Protein AF-A0A8H9F9U8-F1 (afdb_monomer_lite)

Organism: Lactobacillus helveticus (NCBI:txid1587)

Radius of gyration: 14.5 Å; chains: 1; bounding box: 37×31×35 Å

Foldseek 3Di:
DKDWDAKKKFKFDKDWQVCQDPQQANQVVQVVRVPDPLQVVLCVVPVCPFFKDWDWADDPPTIIITTHGIGPDDPVSHDPPMDMDMDHGDIDDDDDDPPDDPVNRGHRCVVVVCVPVVVD

Structure (mmCIF, N/CA/C/O backbone):
data_AF-A0A8H9F9U8-F1
#
_entry.id   AF-A0A8H9F9U8-F1
#
loop_
_atom_site.group_PDB
_atom_site.id
_atom_site.type_symbol
_atom_site.label_atom_id
_atom_site.label_alt_id
_atom_site.label_comp_id
_atom_site.label_asym_id
_atom_site.label_entity_id
_atom_site.label_seq_id
_atom_site.pdbx_PDB_ins_code
_atom_site.Cartn_x
_atom_site.Cartn_y
_atom_site.Cartn_z
_atom_site.occupancy
_atom_site.B_iso_or_equiv
_atom_site.auth_seq_id
_atom_site.auth_comp_id
_atom_site.auth_asym_id
_atom_site.auth_atom_id
_atom_site.pdbx_PDB_model_num
ATOM 1 N N . MET A 1 1 ? 13.067 2.423 14.904 1.00 80.25 1 MET A N 1
ATOM 2 C CA . MET A 1 1 ? 12.739 2.174 16.331 1.00 80.25 1 MET A CA 1
ATOM 3 C C . MET A 1 1 ? 11.793 0.990 16.397 1.00 80.25 1 MET A C 1
ATOM 5 O O . MET A 1 1 ? 10.868 0.959 15.598 1.00 80.25 1 MET A O 1
ATOM 9 N N . LYS A 1 2 ? 11.990 0.052 17.331 1.00 85.56 2 LYS A N 1
ATOM 10 C CA . LYS A 1 2 ? 11.057 -1.068 17.517 1.00 85.56 2 LYS A CA 1
ATOM 11 C C . LYS A 1 2 ? 9.735 -0.597 18.118 1.00 85.56 2 LYS A C 1
ATOM 13 O O . LYS A 1 2 ? 9.733 0.174 19.078 1.00 85.56 2 LYS A O 1
ATOM 18 N N . LYS A 1 3 ? 8.622 -1.077 17.575 1.00 90.62 3 LYS A N 1
ATOM 19 C CA . LYS A 1 3 ? 7.266 -0.734 18.003 1.00 90.62 3 LYS A CA 1
ATOM 20 C C . LYS A 1 3 ? 6.349 -1.934 17.854 1.00 90.62 3 LYS A C 1
ATOM 22 O O . LYS A 1 3 ? 6.349 -2.593 16.825 1.00 90.62 3 LYS A O 1
ATOM 27 N N . ASN A 1 4 ? 5.518 -2.180 18.858 1.00 94.19 4 ASN A N 1
ATOM 28 C CA . ASN A 1 4 ? 4.435 -3.145 18.727 1.00 94.19 4 ASN A CA 1
ATOM 29 C C . ASN A 1 4 ? 3.228 -2.470 18.078 1.00 94.19 4 ASN A C 1
ATOM 31 O O . ASN A 1 4 ? 2.777 -1.423 18.548 1.00 94.19 4 ASN A O 1
ATOM 35 N N . ILE A 1 5 ? 2.705 -3.080 17.021 1.00 93.12 5 ILE A N 1
ATOM 36 C CA . ILE A 1 5 ? 1.434 -2.697 16.409 1.00 93.12 5 ILE A CA 1
ATOM 37 C C . ILE A 1 5 ? 0.391 -3.771 16.701 1.00 93.12 5 ILE A C 1
ATOM 39 O O . ILE A 1 5 ? 0.700 -4.961 16.681 1.00 93.12 5 ILE A O 1
ATOM 43 N N . ASP A 1 6 ? -0.846 -3.360 16.974 1.00 94.38 6 ASP A N 1
ATOM 44 C CA . ASP A 1 6 ? -1.990 -4.271 16.924 1.00 94.38 6 ASP A CA 1
ATOM 45 C C . ASP A 1 6 ? -2.385 -4.564 15.469 1.00 94.38 6 ASP A C 1
ATOM 47 O O . ASP A 1 6 ? -1.830 -3.983 14.534 1.00 94.38 6 ASP A O 1
ATOM 51 N N . LYS A 1 7 ? -3.339 -5.485 15.279 1.00 94.69 7 LYS A N 1
ATOM 52 C CA . LYS A 1 7 ? -3.861 -5.826 13.952 1.00 94.69 7 LYS A CA 1
ATOM 53 C C . LYS A 1 7 ? -4.350 -4.558 13.240 1.00 94.69 7 LYS A C 1
ATOM 55 O O . LYS A 1 7 ? -5.117 -3.791 13.815 1.00 94.69 7 LYS A O 1
ATOM 60 N N . LYS A 1 8 ? -3.941 -4.376 11.985 1.00 95.56 8 LYS A N 1
ATOM 61 C CA . LYS A 1 8 ? -4.418 -3.310 11.090 1.00 95.56 8 LYS A CA 1
ATOM 62 C C . LYS A 1 8 ? -4.939 -3.913 9.789 1.00 95.56 8 LYS A C 1
ATOM 64 O O . LYS A 1 8 ? -4.619 -5.052 9.444 1.00 95.56 8 LYS A O 1
ATOM 69 N N . LEU A 1 9 ? -5.697 -3.129 9.034 1.00 96.50 9 LEU A N 1
ATOM 70 C CA . LEU A 1 9 ? -6.134 -3.482 7.692 1.00 96.50 9 LEU A CA 1
ATOM 71 C C . LEU A 1 9 ? -5.532 -2.507 6.682 1.00 96.50 9 LEU A C 1
ATOM 73 O O . LEU A 1 9 ? -5.720 -1.297 6.793 1.00 96.50 9 LEU A O 1
ATOM 77 N N . PHE A 1 10 ? -4.825 -3.031 5.687 1.00 97.38 10 PHE A N 1
ATOM 78 C CA . PHE A 1 10 ? -4.475 -2.264 4.500 1.00 97.38 10 PHE A CA 1
ATOM 79 C C . PHE A 1 10 ? -5.604 -2.412 3.480 1.00 97.38 10 PHE A C 1
ATOM 81 O O . PHE A 1 10 ? -5.986 -3.533 3.141 1.00 97.38 10 PHE A O 1
ATOM 88 N N . VAL A 1 11 ? -6.125 -1.296 2.979 1.00 97.56 11 VAL A N 1
ATOM 89 C CA . VAL A 1 11 ? -7.181 -1.257 1.962 1.00 97.56 11 VAL A CA 1
ATOM 90 C C . VAL A 1 11 ? -6.659 -0.509 0.747 1.00 97.56 11 VAL A C 1
ATOM 92 O O . VAL A 1 11 ? -6.224 0.636 0.862 1.00 97.56 11 VAL A O 1
ATOM 95 N N . GLY A 1 12 ? -6.691 -1.149 -0.419 1.00 96.25 12 GLY A N 1
ATOM 96 C CA . GLY A 1 12 ? -6.098 -0.585 -1.625 1.00 96.25 12 GLY A CA 1
ATOM 97 C C . GLY A 1 12 ? -6.133 -1.527 -2.821 1.00 96.25 12 GLY A C 1
ATOM 98 O O . GLY A 1 12 ? -7.006 -2.395 -2.920 1.00 96.25 12 GLY A O 1
ATOM 99 N N . ARG A 1 13 ? -5.165 -1.364 -3.726 1.00 95.88 13 ARG A N 1
ATOM 100 C CA . ARG A 1 13 ? -4.946 -2.282 -4.851 1.00 95.88 13 ARG A CA 1
ATOM 101 C C . ARG A 1 13 ? -3.488 -2.746 -4.932 1.00 95.88 13 ARG A C 1
ATOM 103 O O . ARG A 1 13 ? -2.593 -1.921 -4.745 1.00 95.88 13 ARG A O 1
ATOM 110 N N . PRO A 1 14 ? -3.255 -4.041 -5.215 1.00 95.69 14 PRO A N 1
ATOM 111 C CA . PRO A 1 14 ? -1.948 -4.557 -5.582 1.00 95.69 14 PRO A CA 1
ATOM 112 C C . PRO A 1 14 ? -1.611 -4.264 -7.044 1.00 95.69 14 PRO A C 1
ATOM 114 O O . PRO A 1 14 ? -2.448 -4.403 -7.934 1.00 95.69 14 PRO A O 1
ATOM 117 N N . PHE A 1 15 ? -0.338 -3.996 -7.284 1.00 96.00 15 PHE A N 1
ATOM 118 C CA . PHE A 1 15 ? 0.280 -3.804 -8.580 1.00 96.00 15 PHE A CA 1
ATOM 119 C C . PHE A 1 15 ? 1.539 -4.679 -8.644 1.00 96.00 15 PHE A C 1
ATOM 121 O O . PHE A 1 15 ? 2.394 -4.587 -7.754 1.00 96.00 15 PHE A O 1
ATOM 128 N N . PRO A 1 16 ? 1.658 -5.566 -9.646 1.00 95.06 16 PRO A N 1
ATOM 129 C CA . PRO A 1 16 ? 2.877 -6.337 -9.834 1.00 95.06 16 PRO A CA 1
ATOM 130 C C . PRO A 1 16 ? 4.031 -5.426 -10.257 1.00 95.06 16 PRO A C 1
ATOM 132 O O . PRO A 1 16 ? 3.826 -4.392 -10.894 1.00 95.06 16 PRO A O 1
ATOM 135 N N . ASP A 1 17 ? 5.252 -5.850 -9.951 1.00 92.25 17 ASP A N 1
ATOM 136 C CA . ASP A 1 17 ? 6.505 -5.187 -10.329 1.00 92.25 17 ASP A CA 1
ATOM 137 C C . ASP A 1 17 ? 6.616 -4.843 -11.826 1.00 92.25 17 ASP A C 1
ATOM 139 O O . ASP A 1 17 ? 7.193 -3.818 -12.186 1.00 92.25 17 ASP A O 1
ATOM 143 N N . SER A 1 18 ? 6.002 -5.645 -12.696 1.00 93.75 18 SER A N 1
ATOM 144 C CA . SER A 1 18 ? 5.903 -5.386 -14.141 1.00 93.75 18 SER A CA 1
ATOM 145 C C . SER A 1 18 ? 5.190 -4.081 -14.532 1.00 93.75 18 SER A C 1
ATOM 147 O O . SER A 1 18 ? 5.397 -3.604 -15.646 1.00 93.75 18 SER A O 1
ATOM 149 N N . LEU A 1 19 ? 4.379 -3.481 -13.648 1.00 95.44 19 LEU A N 1
ATOM 150 C CA . LEU A 1 19 ? 3.711 -2.190 -13.890 1.00 95.44 19 LEU A CA 1
ATOM 151 C C . LEU A 1 19 ? 4.561 -0.975 -13.507 1.00 95.44 19 LEU A C 1
ATOM 153 O O . LEU A 1 19 ? 4.120 0.166 -13.644 1.00 95.44 19 LEU A O 1
ATOM 157 N N . MET A 1 20 ? 5.773 -1.205 -13.018 1.00 94.75 20 MET A N 1
ATOM 158 C CA . MET A 1 20 ? 6.699 -0.143 -12.674 1.00 94.75 20 MET A CA 1
ATOM 159 C C . MET A 1 20 ? 7.183 0.580 -13.937 1.00 94.75 20 MET A C 1
ATOM 161 O O . MET A 1 20 ? 7.581 -0.048 -14.921 1.00 94.75 20 MET A O 1
ATOM 165 N N . ASN A 1 21 ? 7.190 1.910 -13.907 1.00 93.31 21 ASN A N 1
ATOM 166 C CA . ASN A 1 21 ? 7.633 2.708 -15.046 1.00 93.31 21 ASN A CA 1
ATOM 167 C C . ASN A 1 21 ? 9.164 2.683 -15.226 1.00 93.31 21 ASN A C 1
ATOM 169 O O . ASN A 1 21 ? 9.924 2.097 -14.443 1.00 93.31 21 ASN A O 1
ATOM 173 N N . ALA A 1 22 ? 9.644 3.356 -16.276 1.00 93.00 22 ALA A N 1
ATOM 174 C CA . ALA A 1 22 ? 11.070 3.428 -16.594 1.00 93.00 22 ALA A CA 1
ATOM 175 C C . ALA A 1 22 ? 11.909 4.044 -15.455 1.00 93.00 22 ALA A C 1
ATOM 177 O O . ALA A 1 22 ? 13.071 3.676 -15.279 1.00 93.00 22 ALA A O 1
ATOM 178 N N . GLN A 1 23 ? 11.311 4.930 -14.654 1.00 92.12 23 GLN A N 1
ATOM 179 C CA . GLN A 1 23 ? 11.914 5.589 -13.495 1.00 92.12 23 GLN A CA 1
ATOM 180 C C . GLN A 1 23 ? 11.869 4.734 -12.223 1.00 92.12 23 GLN A C 1
ATOM 182 O O . GLN A 1 23 ? 12.296 5.196 -11.170 1.00 92.12 23 GLN A O 1
ATOM 187 N N . LYS A 1 24 ? 11.410 3.482 -12.304 1.00 92.62 24 LYS A N 1
ATOM 188 C CA . LYS A 1 24 ? 11.303 2.564 -11.165 1.00 92.62 24 LYS A CA 1
ATOM 189 C C . LYS A 1 24 ? 10.309 3.026 -10.089 1.00 92.62 24 LYS A C 1
ATOM 191 O O . LYS A 1 24 ? 10.512 2.767 -8.901 1.00 92.62 24 LYS A O 1
ATOM 196 N N . SER A 1 25 ? 9.237 3.706 -10.502 1.00 93.94 25 SER A N 1
ATOM 197 C CA . SER A 1 25 ? 8.119 4.091 -9.635 1.00 93.94 25 SER A CA 1
ATOM 198 C C . SER A 1 25 ? 6.786 3.518 -10.120 1.00 93.94 25 SER A C 1
ATOM 200 O O . SER A 1 25 ? 6.690 2.941 -11.204 1.00 93.94 25 SER A O 1
ATOM 202 N N . PHE A 1 26 ? 5.757 3.673 -9.287 1.00 95.88 26 PHE A N 1
ATOM 203 C CA . PHE A 1 26 ? 4.380 3.248 -9.552 1.00 95.88 26 PHE A CA 1
ATOM 204 C C . PHE A 1 26 ? 3.446 4.443 -9.780 1.00 95.88 26 PHE A C 1
ATOM 206 O O . PHE A 1 26 ? 2.247 4.341 -9.548 1.00 95.88 26 PHE A O 1
ATOM 213 N N . MET A 1 27 ? 3.980 5.587 -10.217 1.00 94.75 27 MET A N 1
ATOM 214 C CA . MET A 1 27 ? 3.235 6.846 -10.332 1.00 94.75 27 MET A CA 1
ATOM 215 C C . MET A 1 27 ? 1.914 6.695 -11.102 1.00 94.75 27 MET A C 1
ATOM 217 O O . MET A 1 27 ? 0.877 7.166 -10.643 1.00 94.75 27 MET A O 1
ATOM 221 N N . GLU A 1 28 ? 1.931 5.999 -12.237 1.00 95.62 28 GLU A N 1
ATOM 222 C CA . GLU A 1 28 ? 0.747 5.757 -13.059 1.00 95.62 28 GLU A CA 1
ATOM 223 C C . GLU A 1 28 ? -0.286 4.892 -12.321 1.00 95.62 28 GLU A C 1
ATOM 225 O O . GLU A 1 28 ? -1.481 5.175 -12.368 1.00 95.62 28 GLU A O 1
ATOM 230 N N . SER A 1 29 ? 0.173 3.873 -11.591 1.00 96.25 29 SER A N 1
ATOM 231 C CA . SER A 1 29 ? -0.686 2.998 -10.781 1.00 96.25 29 SER A CA 1
ATOM 232 C C . SER A 1 29 ? -1.289 3.747 -9.585 1.00 96.25 29 SER A C 1
ATOM 234 O O . SER A 1 29 ? -2.483 3.624 -9.307 1.00 96.25 29 SER A O 1
ATOM 236 N N . ASN A 1 30 ? -0.496 4.593 -8.923 1.00 96.00 30 ASN A N 1
ATOM 237 C CA . ASN A 1 30 ? -0.952 5.455 -7.834 1.00 96.00 30 ASN A CA 1
ATOM 238 C C . ASN A 1 30 ? -2.013 6.433 -8.332 1.00 96.00 30 ASN A C 1
ATOM 240 O O . ASN A 1 30 ? -3.066 6.561 -7.718 1.00 96.00 30 ASN A O 1
ATOM 244 N N . GLN A 1 31 ? -1.778 7.078 -9.477 1.00 95.19 31 GLN A N 1
ATOM 245 C CA . GLN A 1 31 ? -2.729 8.016 -10.066 1.00 95.19 31 GLN A CA 1
ATOM 246 C C . GLN A 1 31 ? -4.040 7.330 -10.470 1.00 95.19 31 GLN A C 1
ATOM 248 O O . GLN A 1 31 ? -5.111 7.900 -10.274 1.00 95.19 31 GLN A O 1
ATOM 253 N N . GLN A 1 32 ? -3.981 6.105 -11.000 1.00 95.19 32 GLN A N 1
ATOM 254 C CA . GLN A 1 32 ? -5.186 5.317 -11.273 1.00 95.19 32 GLN A CA 1
ATOM 255 C C . GLN A 1 32 ? -5.999 5.064 -10.002 1.00 95.19 32 GLN A C 1
ATOM 257 O O . GLN A 1 32 ? -7.220 5.172 -10.037 1.00 95.19 32 GLN A O 1
ATOM 262 N N . MET A 1 33 ? -5.334 4.763 -8.884 1.00 95.00 33 MET A N 1
ATOM 263 C CA . MET A 1 33 ? -6.001 4.584 -7.597 1.00 95.00 33 MET A CA 1
ATOM 264 C C . MET A 1 33 ? -6.561 5.903 -7.049 1.00 95.00 33 MET A C 1
ATOM 266 O O . MET A 1 33 ? -7.691 5.935 -6.577 1.00 95.00 33 MET A O 1
ATOM 270 N N . GLU A 1 34 ? -5.812 7.004 -7.140 1.00 95.31 34 GLU A N 1
ATOM 271 C CA . GLU A 1 34 ? -6.285 8.327 -6.712 1.00 95.31 34 GLU A CA 1
ATOM 272 C C . GLU A 1 34 ? -7.493 8.812 -7.521 1.00 95.31 34 GLU A C 1
ATOM 274 O O . GLU A 1 34 ? -8.333 9.536 -6.998 1.00 95.31 34 GLU A O 1
ATOM 279 N N . ASN A 1 35 ? -7.634 8.381 -8.770 1.00 95.62 35 ASN A N 1
ATOM 280 C CA . ASN A 1 35 ? -8.790 8.717 -9.597 1.00 95.62 35 ASN A CA 1
ATOM 281 C C . ASN A 1 35 ? -9.948 7.711 -9.468 1.00 95.62 35 ASN A C 1
ATOM 283 O O . ASN A 1 35 ? -10.970 7.876 -10.131 1.00 95.62 35 ASN A O 1
ATOM 287 N N . ASP A 1 36 ? -9.805 6.660 -8.657 1.00 96.25 36 ASP A N 1
ATOM 288 C CA . ASP A 1 36 ? -10.839 5.643 -8.487 1.00 96.25 36 ASP A CA 1
ATOM 289 C C . ASP A 1 36 ? -11.982 6.162 -7.603 1.00 96.25 36 ASP A C 1
ATOM 291 O O . ASP A 1 36 ? -11.793 6.475 -6.427 1.00 96.25 36 ASP A O 1
ATOM 295 N N . GLU A 1 37 ? -13.192 6.236 -8.159 1.00 96.56 37 GLU A N 1
ATOM 296 C CA . GLU A 1 37 ? -14.356 6.801 -7.465 1.00 96.56 37 GLU A CA 1
ATOM 297 C C . GLU A 1 37 ? -14.745 6.011 -6.208 1.00 96.56 37 GLU A C 1
ATOM 299 O O . GLU A 1 37 ? -15.143 6.604 -5.202 1.00 96.56 37 GLU A O 1
ATOM 304 N N . VAL A 1 38 ? -14.609 4.678 -6.237 1.00 96.56 38 VAL A N 1
ATOM 305 C CA . VAL A 1 38 ? -14.915 3.823 -5.081 1.00 96.56 38 VAL A CA 1
ATOM 306 C C . VAL A 1 38 ? -13.916 4.099 -3.966 1.00 96.56 38 VAL A C 1
ATOM 308 O O . VAL A 1 38 ? -14.314 4.235 -2.808 1.00 96.56 38 VAL A O 1
ATOM 311 N N . PHE A 1 39 ? -12.635 4.233 -4.306 1.00 96.56 39 PHE A N 1
ATOM 312 C CA . PHE A 1 39 ? -11.603 4.599 -3.350 1.00 96.56 39 PHE A CA 1
ATOM 313 C C . PHE A 1 39 ? -11.824 5.999 -2.778 1.00 96.56 39 PHE A C 1
ATOM 315 O O . PHE A 1 39 ? -11.867 6.144 -1.561 1.00 96.56 39 PHE A O 1
ATOM 322 N N . GLN A 1 40 ? -12.047 7.017 -3.612 1.00 96.38 40 GLN A N 1
ATOM 323 C CA . GLN A 1 40 ? -12.277 8.386 -3.134 1.00 96.38 40 GLN A CA 1
ATOM 324 C C . GLN A 1 40 ? -13.500 8.482 -2.221 1.00 96.38 40 GLN A C 1
ATOM 326 O O . GLN A 1 40 ? -13.432 9.090 -1.151 1.00 96.38 40 GLN A O 1
ATOM 331 N N . LYS A 1 41 ? -14.598 7.809 -2.583 1.00 96.12 41 LYS A N 1
ATOM 332 C CA . LYS A 1 41 ? -15.781 7.732 -1.727 1.00 96.12 41 LYS A CA 1
ATOM 333 C C . LYS A 1 41 ? -15.482 7.031 -0.404 1.00 96.12 41 LYS A C 1
ATOM 335 O O . LYS A 1 41 ? -15.859 7.534 0.649 1.00 96.12 41 LYS A O 1
ATOM 340 N N . PHE A 1 42 ? -14.787 5.897 -0.448 1.00 96.00 42 PHE A N 1
ATOM 341 C CA . PHE A 1 42 ? -14.390 5.163 0.749 1.00 96.00 42 PHE A CA 1
ATOM 342 C C . PHE A 1 42 ? -13.558 6.026 1.703 1.00 96.00 42 PHE A C 1
ATOM 344 O O . PHE A 1 42 ? -13.769 5.979 2.914 1.00 96.00 42 PHE A O 1
ATOM 351 N N . LEU A 1 43 ? -12.644 6.835 1.172 1.00 95.88 43 LEU A N 1
ATOM 352 C CA . LEU A 1 43 ? -11.817 7.722 1.980 1.00 95.88 43 LEU A CA 1
ATOM 353 C C . LEU A 1 43 ? -12.643 8.814 2.658 1.00 95.88 43 LEU A C 1
ATOM 355 O O . LEU A 1 43 ? -12.485 9.012 3.860 1.00 95.88 43 LEU A O 1
ATOM 359 N N . ALA A 1 44 ? -13.535 9.466 1.908 1.00 95.94 44 ALA A N 1
ATOM 360 C CA . ALA A 1 44 ? -14.410 10.517 2.422 1.00 95.94 44 ALA A CA 1
ATOM 361 C C . ALA A 1 44 ? -15.388 9.993 3.484 1.00 95.94 44 ALA A C 1
ATOM 363 O O . ALA A 1 44 ? -15.520 10.570 4.561 1.00 95.94 44 ALA A O 1
ATOM 364 N N . ASP A 1 45 ? -16.019 8.845 3.227 1.00 95.38 45 ASP A N 1
ATOM 365 C CA . ASP A 1 45 ? -16.985 8.237 4.147 1.00 95.38 45 ASP A CA 1
ATOM 366 C C . ASP A 1 45 ? -16.334 7.802 5.483 1.00 95.38 45 ASP A C 1
ATOM 368 O O . ASP A 1 45 ? -17.039 7.583 6.470 1.00 95.38 45 ASP A O 1
ATOM 372 N N . ASN A 1 46 ? -14.998 7.676 5.535 1.00 94.50 46 ASN A N 1
ATOM 373 C CA . ASN A 1 46 ? -14.253 7.171 6.694 1.00 94.50 46 ASN A CA 1
ATOM 374 C C . ASN A 1 46 ? -13.190 8.142 7.252 1.00 94.50 46 ASN A C 1
ATOM 376 O O . ASN A 1 46 ? -12.449 7.756 8.157 1.00 94.50 46 ASN A O 1
ATOM 380 N N . ASN A 1 47 ? -13.121 9.390 6.773 1.00 94.44 47 ASN A N 1
ATOM 381 C CA . ASN A 1 47 ? -12.128 10.403 7.178 1.00 94.44 47 ASN A CA 1
ATOM 382 C C . ASN A 1 47 ? -10.657 9.963 6.966 1.00 94.44 47 ASN A C 1
ATOM 384 O O . ASN A 1 47 ? -9.803 10.115 7.849 1.00 94.44 47 ASN A O 1
ATOM 388 N N . LEU A 1 48 ? -10.359 9.354 5.814 1.00 94.44 48 LEU A N 1
ATOM 389 C CA . LEU A 1 48 ? -9.043 8.790 5.467 1.00 94.44 48 LEU A CA 1
ATOM 390 C C . LEU A 1 48 ? -8.314 9.560 4.350 1.00 94.44 48 LEU A C 1
ATOM 392 O O . LEU A 1 48 ? -7.286 9.101 3.846 1.00 94.44 48 LEU A O 1
ATOM 396 N N . GLU A 1 49 ? -8.797 10.736 3.954 1.00 90.31 49 GLU A N 1
ATOM 397 C CA . GLU A 1 49 ? -8.328 11.482 2.778 1.00 90.31 49 GLU A CA 1
ATOM 398 C C . GLU A 1 49 ? -6.824 11.781 2.824 1.00 90.31 49 GLU A C 1
ATOM 400 O O . GLU A 1 49 ? -6.153 11.700 1.800 1.00 90.31 49 GLU A O 1
ATOM 405 N N . ASN A 1 50 ? -6.271 12.007 4.019 1.00 86.44 50 ASN A N 1
ATOM 406 C CA . ASN A 1 50 ? -4.855 12.325 4.238 1.00 86.44 50 ASN A CA 1
ATOM 407 C C . ASN A 1 50 ? -4.037 11.150 4.813 1.00 86.44 50 ASN A C 1
ATOM 409 O O . ASN A 1 50 ? -3.028 11.366 5.485 1.00 86.44 50 ASN A O 1
ATOM 413 N N . LYS A 1 51 ? -4.484 9.901 4.624 1.00 90.94 51 LYS A N 1
ATOM 414 C CA . LYS A 1 51 ? -3.898 8.704 5.263 1.00 90.94 51 LYS A CA 1
ATOM 415 C C . LYS A 1 51 ? -3.265 7.716 4.280 1.00 90.94 51 LYS A C 1
ATOM 417 O O . LYS A 1 51 ? -3.307 6.509 4.507 1.00 90.94 51 LYS A O 1
ATOM 422 N N . ARG A 1 52 ? -2.687 8.211 3.180 1.00 93.69 52 ARG A N 1
ATOM 423 C CA . ARG A 1 52 ? -2.071 7.341 2.168 1.00 93.69 52 ARG A CA 1
ATOM 424 C C . ARG A 1 52 ? -0.938 6.500 2.722 1.00 93.69 52 ARG A C 1
ATOM 426 O O . ARG A 1 52 ? -0.210 6.891 3.630 1.00 93.69 52 ARG 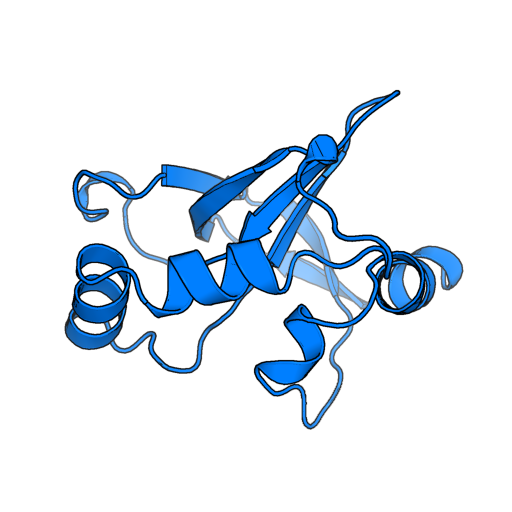A O 1
ATOM 433 N N . SER A 1 53 ? -0.837 5.304 2.175 1.00 94.19 53 SER A N 1
ATOM 434 C CA . SER A 1 53 ? 0.129 4.295 2.558 1.00 94.19 53 SER A CA 1
ATOM 435 C C . SER A 1 53 ? 0.493 3.469 1.333 1.00 94.19 53 SER A C 1
ATOM 437 O O . SER A 1 53 ? -0.340 3.218 0.460 1.00 94.19 53 SER A O 1
ATOM 439 N N . ALA A 1 54 ? 1.737 3.009 1.306 1.00 94.06 54 ALA A N 1
ATOM 440 C CA . ALA A 1 54 ? 2.191 1.990 0.381 1.00 94.06 54 ALA A CA 1
ATOM 441 C C . ALA A 1 54 ? 2.662 0.776 1.179 1.00 94.06 54 ALA A C 1
ATOM 443 O O . ALA A 1 54 ? 3.268 0.926 2.241 1.00 94.06 54 ALA A O 1
ATOM 444 N N . LEU A 1 55 ? 2.375 -0.416 0.670 1.00 94.88 55 LEU A N 1
ATOM 445 C CA . LEU A 1 55 ? 2.818 -1.682 1.243 1.00 94.88 55 LEU A CA 1
ATOM 446 C C . LEU A 1 55 ? 3.592 -2.449 0.173 1.00 94.88 55 LEU A C 1
ATOM 448 O O . LEU A 1 55 ? 3.131 -2.598 -0.952 1.00 94.88 55 LEU A O 1
ATOM 452 N N . ILE A 1 56 ? 4.771 -2.947 0.527 1.00 93.44 56 ILE A N 1
ATOM 453 C CA . ILE A 1 56 ? 5.576 -3.799 -0.346 1.00 93.44 56 ILE A CA 1
ATOM 454 C C . ILE A 1 56 ? 5.571 -5.196 0.261 1.00 93.44 56 ILE A C 1
ATOM 456 O O . ILE A 1 56 ? 6.023 -5.387 1.388 1.00 93.44 56 ILE A O 1
ATOM 460 N N . VAL A 1 57 ? 5.049 -6.164 -0.487 1.00 92.62 57 VAL A N 1
ATOM 461 C CA . VAL A 1 57 ? 5.052 -7.578 -0.102 1.00 92.62 57 VAL A CA 1
ATOM 462 C C . VAL A 1 57 ? 6.065 -8.297 -0.980 1.00 92.62 57 VAL A C 1
ATOM 464 O O . VAL A 1 57 ? 5.815 -8.515 -2.164 1.00 92.62 57 VAL A O 1
ATOM 467 N N . SER A 1 58 ? 7.219 -8.632 -0.410 1.00 90.50 58 SER A N 1
ATOM 468 C CA . SER A 1 58 ? 8.327 -9.260 -1.137 1.00 90.50 58 SER A CA 1
ATOM 469 C C . SER A 1 58 ? 8.280 -10.785 -1.036 1.00 90.50 58 SER A C 1
ATOM 471 O O . SER A 1 58 ? 8.091 -11.340 0.045 1.00 90.50 58 SER A O 1
ATOM 473 N N . GLY A 1 59 ? 8.496 -11.458 -2.163 1.00 88.62 59 GLY A N 1
ATOM 474 C CA . GLY A 1 59 ? 8.892 -12.861 -2.246 1.00 88.62 59 GLY A CA 1
ATOM 475 C C . GLY A 1 59 ? 10.376 -12.994 -2.626 1.00 88.62 59 GLY A C 1
ATOM 476 O O . GLY A 1 59 ? 11.075 -11.985 -2.711 1.00 88.62 59 GLY A O 1
ATOM 477 N N . PRO A 1 60 ? 10.873 -14.222 -2.869 1.00 88.56 60 PRO A N 1
ATOM 478 C CA . PRO A 1 60 ? 12.280 -14.448 -3.216 1.00 88.56 60 PRO A CA 1
ATOM 479 C C . PRO A 1 60 ? 12.729 -13.741 -4.504 1.00 88.56 60 PRO A C 1
ATOM 481 O O . PRO A 1 60 ? 13.799 -13.143 -4.525 1.00 88.56 60 PRO A O 1
ATOM 484 N N . ASP A 1 61 ? 11.887 -13.770 -5.544 1.00 89.75 61 ASP A N 1
ATOM 485 C CA . ASP A 1 61 ? 12.247 -13.307 -6.896 1.00 89.75 61 ASP A CA 1
ATOM 486 C C . ASP A 1 61 ? 11.384 -12.140 -7.404 1.00 89.75 61 ASP A C 1
ATOM 488 O O . ASP A 1 61 ? 11.574 -11.655 -8.516 1.00 89.75 61 ASP A O 1
ATOM 492 N N . SER A 1 62 ? 10.391 -11.709 -6.627 1.00 90.06 62 SER A N 1
ATOM 493 C CA . SER A 1 62 ? 9.425 -10.684 -7.037 1.00 90.06 62 SER A CA 1
ATOM 494 C C . SER A 1 62 ? 8.854 -9.953 -5.829 1.00 90.06 62 SER A C 1
ATOM 496 O O . SER A 1 62 ? 9.023 -10.380 -4.686 1.00 90.06 62 SER A O 1
ATOM 498 N N . PHE A 1 63 ? 8.153 -8.851 -6.073 1.00 93.50 63 PHE A N 1
ATOM 499 C CA . PHE A 1 63 ? 7.379 -8.167 -5.047 1.00 93.50 63 PHE A CA 1
ATOM 500 C C . PHE A 1 63 ? 6.052 -7.668 -5.615 1.00 93.50 63 PHE A C 1
ATOM 502 O O . PHE A 1 63 ? 5.913 -7.422 -6.813 1.00 93.50 63 PHE A O 1
ATOM 509 N N . MET A 1 64 ? 5.084 -7.487 -4.723 1.00 95.38 64 MET A N 1
ATOM 510 C CA . MET A 1 64 ? 3.825 -6.814 -5.009 1.00 95.38 64 MET A CA 1
ATOM 511 C C . MET A 1 64 ? 3.821 -5.461 -4.313 1.00 95.38 64 MET A C 1
ATOM 513 O O . MET A 1 64 ? 3.991 -5.383 -3.093 1.00 95.38 64 MET A O 1
ATOM 517 N N . TYR A 1 65 ? 3.602 -4.402 -5.083 1.00 96.12 65 TYR A N 1
ATOM 518 C CA . TYR A 1 65 ? 3.408 -3.060 -4.560 1.00 96.12 65 TYR A CA 1
ATOM 519 C C . TYR A 1 65 ? 1.921 -2.806 -4.353 1.00 96.12 65 TYR A C 1
ATOM 521 O O . TYR A 1 65 ? 1.123 -2.983 -5.262 1.00 96.12 65 TYR A O 1
ATOM 529 N N . TRP A 1 66 ? 1.531 -2.384 -3.166 1.00 97.00 66 TRP A N 1
ATOM 530 C CA . TRP A 1 66 ? 0.166 -2.007 -2.846 1.00 97.00 66 TRP A CA 1
ATOM 531 C C . TRP A 1 66 ? 0.105 -0.515 -2.582 1.00 97.00 66 TRP A C 1
ATOM 533 O O . TRP A 1 66 ? 0.928 0.015 -1.835 1.00 97.00 66 TRP A O 1
ATOM 543 N N . TYR A 1 67 ? -0.918 0.136 -3.127 1.00 96.88 67 TYR A N 1
ATOM 544 C CA . TYR A 1 67 ? -1.212 1.538 -2.852 1.00 96.88 67 TYR A CA 1
ATOM 545 C C . TYR A 1 67 ? -2.616 1.687 -2.279 1.00 96.88 67 TYR A C 1
ATOM 547 O O . TYR A 1 67 ? -3.562 1.054 -2.762 1.00 96.88 67 TYR A O 1
ATOM 555 N N . GLY A 1 68 ? -2.748 2.489 -1.224 1.00 96.81 68 GLY A N 1
ATOM 556 C CA . GLY A 1 68 ? -4.003 2.609 -0.499 1.00 96.81 68 GLY A CA 1
ATOM 557 C C . GLY A 1 68 ? -3.865 3.328 0.838 1.00 96.81 68 GLY A C 1
ATOM 558 O O . GLY A 1 68 ? -3.188 4.351 0.941 1.00 96.81 68 GLY A O 1
ATOM 559 N N . VAL A 1 69 ? -4.535 2.796 1.860 1.00 96.75 69 VAL A N 1
ATOM 560 C CA . VAL A 1 69 ? -4.546 3.324 3.231 1.00 96.75 69 VAL A CA 1
ATOM 561 C C . VAL A 1 69 ? -4.467 2.202 4.260 1.00 96.75 69 VAL A C 1
ATOM 563 O O . VAL A 1 69 ? -4.975 1.103 4.036 1.00 96.75 69 VAL A O 1
ATOM 566 N N . VAL A 1 70 ? -3.870 2.497 5.414 1.00 95.44 70 VAL A N 1
ATOM 567 C CA . VAL A 1 70 ? -3.934 1.639 6.605 1.00 95.44 70 VAL A CA 1
ATOM 568 C C . VAL A 1 70 ? -5.011 2.166 7.551 1.00 95.44 70 VAL A C 1
ATOM 570 O O . VAL A 1 70 ? -5.074 3.362 7.829 1.00 95.44 70 VAL A O 1
ATOM 573 N N . THR A 1 71 ? -5.857 1.272 8.053 1.00 94.94 71 THR A N 1
ATOM 574 C CA . THR A 1 71 ? -7.010 1.599 8.898 1.00 94.94 71 THR A CA 1
ATOM 575 C C . THR A 1 71 ? -7.230 0.536 9.978 1.00 94.94 71 THR A C 1
ATOM 577 O O . THR A 1 71 ? -6.754 -0.594 9.874 1.00 94.94 71 THR A O 1
ATOM 580 N N . ASP A 1 72 ? -7.947 0.922 11.030 1.00 93.31 72 ASP A N 1
ATOM 581 C CA . ASP A 1 72 ? -8.386 0.066 12.140 1.00 93.31 72 ASP A CA 1
ATOM 582 C C . ASP A 1 72 ? -9.769 -0.558 11.901 1.00 93.31 72 ASP A C 1
ATOM 584 O O . ASP A 1 72 ? -10.366 -1.139 12.803 1.00 93.31 72 ASP A O 1
ATOM 588 N N . MET A 1 73 ? -10.326 -0.394 10.702 1.00 90.69 73 MET A N 1
ATOM 589 C CA . MET A 1 73 ? -11.665 -0.883 10.405 1.00 90.69 73 MET A CA 1
ATOM 590 C C . MET A 1 73 ? -11.714 -2.398 10.194 1.00 90.69 73 MET A C 1
ATOM 592 O O . MET A 1 73 ? -10.759 -3.026 9.736 1.00 90.69 73 MET A O 1
ATOM 596 N N . GLU A 1 74 ? -12.896 -2.953 10.437 1.00 88.88 74 GLU A N 1
ATOM 597 C CA . GLU A 1 74 ? -13.187 -4.355 10.167 1.00 88.88 74 GLU A CA 1
ATOM 598 C C . GLU A 1 74 ? -13.262 -4.651 8.662 1.00 88.88 74 GLU A C 1
ATOM 600 O O . GLU A 1 74 ? -13.713 -3.838 7.849 1.00 88.88 74 GLU A O 1
ATOM 605 N N . ALA A 1 75 ? -12.822 -5.852 8.287 1.00 87.31 75 ALA A N 1
ATOM 606 C CA . ALA A 1 75 ? -12.666 -6.272 6.897 1.00 87.31 75 ALA A CA 1
ATOM 607 C C . ALA A 1 75 ? -13.986 -6.362 6.106 1.00 87.31 75 ALA A C 1
ATOM 609 O O . ALA A 1 75 ? -13.951 -6.394 4.873 1.00 87.31 75 ALA A O 1
ATOM 610 N N . ASP A 1 76 ? -15.129 -6.456 6.780 1.00 89.19 76 ASP A N 1
ATOM 611 C CA . ASP A 1 76 ? -16.479 -6.481 6.207 1.00 89.19 76 ASP A CA 1
ATOM 612 C C . ASP A 1 76 ? -16.984 -5.087 5.798 1.00 89.19 76 ASP A C 1
ATOM 614 O O . ASP A 1 76 ? -17.891 -4.983 4.976 1.00 89.19 76 ASP A O 1
ATOM 618 N N . LYS A 1 77 ? -16.358 -4.017 6.305 1.00 88.69 77 LYS A N 1
ATOM 619 C CA . LYS A 1 77 ? -16.684 -2.622 5.962 1.00 88.6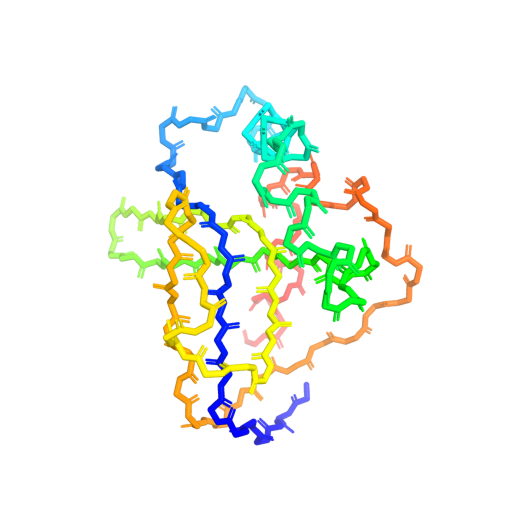9 77 LYS A CA 1
ATOM 620 C C . LYS A 1 77 ? -15.966 -2.111 4.713 1.00 88.69 77 LYS A C 1
ATOM 622 O O . LYS A 1 77 ? -16.197 -0.979 4.292 1.00 88.69 77 LYS A O 1
ATOM 627 N N . VAL A 1 78 ? -15.092 -2.924 4.121 1.00 91.25 78 VAL A N 1
ATOM 628 C CA . VAL A 1 78 ? -14.397 -2.583 2.876 1.00 91.25 78 VAL A CA 1
ATOM 629 C C . VAL A 1 78 ? -15.357 -2.765 1.696 1.00 91.25 78 VAL A C 1
ATOM 631 O O . VAL A 1 78 ? -15.891 -3.863 1.525 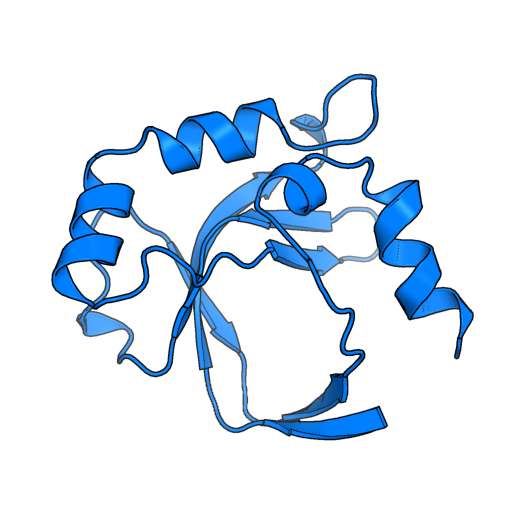1.00 91.25 78 VAL A O 1
ATOM 634 N N . PRO A 1 79 ? -15.578 -1.731 0.866 1.00 91.69 79 PRO A N 1
ATOM 635 C CA . PRO A 1 79 ? -16.496 -1.825 -0.259 1.00 91.69 79 PRO A CA 1
ATOM 636 C C . PRO A 1 79 ? -15.979 -2.782 -1.337 1.00 91.69 79 PRO A C 1
ATOM 638 O O . PRO A 1 79 ? -14.774 -2.938 -1.555 1.00 91.69 79 PRO A O 1
ATOM 641 N N . THR A 1 80 ? -16.916 -3.387 -2.066 1.00 89.44 80 THR A N 1
ATOM 642 C CA . THR A 1 80 ? -16.618 -4.187 -3.257 1.00 89.44 80 THR A CA 1
ATOM 643 C C . THR A 1 80 ? -15.829 -3.354 -4.273 1.00 89.44 80 THR A C 1
ATOM 645 O O . THR A 1 80 ? -16.194 -2.217 -4.558 1.00 89.44 80 THR A O 1
ATOM 648 N N . GLY A 1 81 ? -14.764 -3.926 -4.842 1.00 87.94 81 GLY A N 1
ATOM 649 C CA . GLY A 1 81 ? -13.889 -3.248 -5.814 1.00 87.94 81 GLY A CA 1
ATOM 650 C C . GLY A 1 81 ? -12.567 -2.731 -5.234 1.00 87.94 81 GLY A C 1
ATOM 651 O O . GLY A 1 81 ? -11.664 -2.376 -6.000 1.00 87.94 81 GLY A O 1
ATOM 652 N N . LEU A 1 82 ? -12.419 -2.759 -3.905 1.00 94.19 82 LEU A N 1
ATOM 653 C CA . LEU A 1 82 ? -11.142 -2.595 -3.210 1.00 94.19 82 LEU A CA 1
ATOM 654 C C . LEU A 1 82 ? -10.652 -3.942 -2.674 1.00 94.19 82 LEU A C 1
ATOM 656 O O . LEU A 1 82 ? -11.444 -4.815 -2.315 1.00 94.19 82 LEU A O 1
ATOM 660 N N . MET A 1 83 ? -9.333 -4.111 -2.620 1.00 95.19 83 MET A N 1
ATOM 661 C CA . MET A 1 83 ? -8.711 -5.272 -1.992 1.00 95.19 83 MET A CA 1
ATOM 662 C C . MET A 1 83 ? -8.275 -4.934 -0.572 1.00 95.19 83 MET A C 1
ATOM 664 O O . MET A 1 83 ? -8.076 -3.770 -0.216 1.00 95.19 83 MET A O 1
ATOM 668 N N . LYS A 1 84 ? -8.115 -5.980 0.237 1.00 94.81 84 LYS A N 1
ATOM 669 C CA . LYS A 1 84 ? -7.720 -5.866 1.634 1.00 94.81 84 LYS A CA 1
ATOM 670 C C . LYS A 1 84 ? -6.594 -6.829 1.968 1.00 94.81 84 LYS A C 1
ATOM 672 O O . LYS A 1 84 ? -6.589 -7.963 1.492 1.00 94.81 84 LYS A O 1
ATOM 677 N N . PHE A 1 85 ? -5.671 -6.368 2.798 1.00 95.12 85 PHE A N 1
ATOM 678 C CA . PHE A 1 85 ? -4.559 -7.150 3.311 1.00 95.12 85 PHE A CA 1
ATOM 679 C C . PHE A 1 85 ? -4.490 -6.958 4.826 1.00 95.12 85 PHE A C 1
ATOM 681 O O . PHE A 1 85 ? -4.392 -5.830 5.312 1.00 95.12 85 PHE A O 1
ATOM 688 N N . GLU A 1 86 ? -4.583 -8.049 5.583 1.00 94.62 86 GLU A N 1
ATOM 689 C CA . GLU A 1 86 ? -4.501 -7.985 7.041 1.00 94.62 86 GLU A CA 1
ATOM 690 C C . GLU A 1 86 ? -3.043 -7.884 7.485 1.00 94.62 86 GLU A C 1
ATOM 692 O O . GLU A 1 86 ? -2.219 -8.740 7.163 1.00 94.62 86 GLU A O 1
ATOM 697 N N . LEU A 1 87 ? -2.735 -6.845 8.256 1.00 94.38 87 LEU A N 1
ATOM 698 C CA . LEU A 1 87 ? -1.454 -6.695 8.927 1.00 94.38 87 LEU A CA 1
ATOM 699 C C . LEU A 1 87 ? -1.611 -7.274 10.339 1.00 94.38 87 LEU A C 1
ATOM 701 O O . LEU A 1 87 ? -2.381 -6.721 11.133 1.00 94.38 87 LEU A O 1
ATOM 705 N N . PRO A 1 88 ? -0.961 -8.405 10.663 1.00 93.56 88 PRO A N 1
ATOM 706 C CA . PRO A 1 88 ? -1.112 -9.033 11.966 1.00 93.56 88 PRO A CA 1
ATOM 707 C C . PRO A 1 88 ? -0.472 -8.179 13.061 1.00 93.56 88 PRO A C 1
ATOM 709 O O . PRO A 1 88 ? 0.391 -7.340 12.808 1.00 93.56 88 PRO A O 1
ATOM 712 N N . LYS A 1 89 ? -0.863 -8.456 14.307 1.00 95.81 89 LYS A N 1
ATOM 713 C CA . LYS A 1 89 ? -0.150 -7.940 15.473 1.00 95.81 89 LYS A CA 1
ATOM 714 C C . LYS A 1 89 ? 1.310 -8.391 15.415 1.00 95.81 89 LYS A C 1
ATOM 716 O O . LYS A 1 89 ? 1.572 -9.590 15.323 1.00 95.81 89 LYS A O 1
ATOM 721 N N . ALA A 1 90 ? 2.234 -7.442 15.479 1.00 95.12 90 ALA A N 1
ATOM 722 C CA . ALA A 1 90 ? 3.658 -7.711 15.331 1.00 95.12 90 ALA A CA 1
ATOM 723 C C . ALA A 1 90 ? 4.516 -6.634 16.008 1.00 95.12 90 ALA A C 1
ATOM 725 O O . ALA A 1 90 ? 4.074 -5.501 16.207 1.00 95.12 90 ALA A O 1
ATOM 726 N N . GLU A 1 91 ? 5.758 -6.996 16.325 1.00 95.12 91 GLU A N 1
ATOM 727 C CA . GLU A 1 91 ? 6.830 -6.027 16.548 1.00 95.12 91 GLU A CA 1
ATOM 728 C C . GLU A 1 91 ? 7.377 -5.617 15.176 1.00 95.12 91 GLU A C 1
ATOM 730 O O . GLU A 1 91 ? 7.746 -6.474 14.374 1.00 95.12 91 GLU A O 1
ATOM 735 N N . ILE A 1 92 ? 7.395 -4.318 14.900 1.00 91.31 92 ILE A N 1
ATOM 736 C CA . ILE A 1 92 ? 7.894 -3.736 13.657 1.00 91.31 92 ILE A CA 1
ATOM 737 C C . ILE A 1 92 ? 9.011 -2.748 13.947 1.00 91.31 92 ILE A C 1
ATOM 739 O O . ILE A 1 92 ? 9.080 -2.158 15.028 1.00 91.31 92 ILE A O 1
ATOM 743 N N . ASP A 1 93 ? 9.823 -2.498 12.932 1.00 89.19 93 ASP A N 1
ATOM 744 C CA . ASP A 1 93 ? 10.688 -1.335 12.898 1.00 89.19 93 ASP A CA 1
ATOM 745 C C . ASP A 1 93 ? 9.955 -0.166 12.238 1.00 89.19 93 ASP A C 1
ATOM 747 O O . ASP A 1 93 ? 9.412 -0.280 11.143 1.00 89.19 93 ASP A O 1
ATOM 751 N N . GLU A 1 94 ? 9.911 0.965 12.936 1.00 86.81 94 GLU A N 1
ATOM 752 C CA . GLU A 1 94 ? 9.277 2.199 12.479 1.00 86.81 94 GLU A CA 1
ATOM 753 C C . GLU A 1 94 ? 10.326 3.303 12.320 1.00 86.81 94 GLU A C 1
ATOM 755 O O . GLU A 1 94 ? 11.165 3.524 13.205 1.00 86.81 94 GLU A O 1
ATOM 760 N N . GLU A 1 95 ? 10.246 4.018 11.200 1.00 84.75 95 GLU A N 1
ATOM 761 C CA . GLU A 1 95 ? 10.910 5.299 10.986 1.00 84.75 95 GLU A CA 1
ATOM 762 C C . GLU A 1 95 ? 9.856 6.364 10.703 1.00 84.75 95 GLU A C 1
ATOM 764 O O . GLU A 1 95 ? 8.890 6.123 9.978 1.00 84.75 95 GLU A O 1
ATOM 769 N N . VAL A 1 96 ? 10.040 7.540 11.298 1.00 82.62 96 VAL A N 1
ATOM 770 C CA . VAL A 1 96 ? 9.158 8.687 11.100 1.00 82.62 96 VAL A CA 1
ATOM 771 C C . VAL A 1 96 ? 9.955 9.754 10.374 1.00 82.62 96 VAL A C 1
ATOM 773 O O . VAL A 1 96 ? 10.966 10.231 10.885 1.00 82.62 96 VAL A O 1
ATOM 776 N N . GLU A 1 97 ? 9.488 10.124 9.189 1.00 80.19 97 GLU A N 1
ATOM 777 C CA . GLU A 1 97 ? 10.002 11.265 8.442 1.00 80.19 97 GLU A CA 1
ATOM 778 C C . GLU A 1 97 ? 8.937 12.364 8.411 1.00 80.19 97 GLU A C 1
ATOM 780 O O . GLU A 1 97 ? 7.747 12.100 8.221 1.00 80.19 97 GLU A O 1
ATOM 785 N N . GLU A 1 98 ? 9.356 13.611 8.608 1.00 77.44 98 GLU A N 1
ATOM 786 C CA . GLU A 1 98 ? 8.461 14.765 8.532 1.00 77.44 98 GLU A CA 1
ATOM 787 C C . GLU A 1 98 ? 8.189 15.168 7.075 1.00 77.44 98 GLU A C 1
ATOM 789 O O . GLU A 1 98 ? 8.972 14.880 6.172 1.00 77.44 98 GLU A O 1
ATOM 794 N N . ASN A 1 99 ? 7.086 15.893 6.852 1.00 68.00 99 ASN A N 1
ATOM 795 C CA . ASN A 1 99 ? 6.738 16.523 5.568 1.00 68.00 99 ASN A CA 1
ATOM 796 C C . ASN A 1 99 ? 6.580 15.564 4.375 1.00 68.00 99 ASN A C 1
ATOM 798 O O . ASN A 1 99 ? 6.722 15.963 3.217 1.00 68.00 99 ASN A O 1
ATOM 802 N N . GLN A 1 100 ? 6.215 14.315 4.654 1.00 74.19 100 GLN A N 1
ATOM 803 C CA . GLN A 1 100 ? 5.858 13.332 3.640 1.00 74.19 100 GLN A CA 1
ATOM 804 C C . GLN A 1 100 ? 4.506 13.693 3.019 1.00 74.19 100 GLN A C 1
ATOM 806 O O . GLN A 1 100 ? 3.469 13.649 3.679 1.00 74.19 100 GLN A O 1
ATOM 811 N N . ASN A 1 101 ? 4.520 14.093 1.749 1.00 80.31 101 ASN A N 1
ATOM 812 C CA . ASN A 1 101 ? 3.316 14.404 0.979 1.00 80.31 101 ASN A CA 1
ATOM 813 C C . ASN A 1 101 ? 3.058 13.320 -0.083 1.00 80.31 101 ASN A C 1
ATOM 815 O O . ASN A 1 101 ? 3.863 12.409 -0.269 1.00 80.31 101 ASN A O 1
ATOM 819 N N . LEU A 1 102 ? 1.941 13.423 -0.808 1.00 81.69 102 LEU A N 1
ATOM 820 C CA . LEU A 1 102 ? 1.558 12.433 -1.824 1.00 81.69 102 LEU A CA 1
ATOM 821 C C . LEU A 1 102 ? 2.636 12.185 -2.892 1.00 81.69 102 LEU A C 1
ATOM 823 O O . LEU A 1 102 ? 2.746 11.071 -3.398 1.00 81.69 102 LEU A O 1
ATOM 827 N N . VAL A 1 103 ? 3.461 13.190 -3.207 1.00 85.31 103 VAL A N 1
ATOM 828 C CA . VAL A 1 103 ? 4.541 13.076 -4.200 1.00 85.31 103 VAL A CA 1
ATOM 829 C C . VAL A 1 103 ? 5.593 12.060 -3.762 1.00 85.31 103 VAL A C 1
ATOM 831 O O . VAL A 1 103 ? 6.191 11.415 -4.621 1.00 85.31 103 VAL A O 1
ATOM 834 N N . TYR A 1 104 ? 5.780 11.847 -2.455 1.00 86.38 104 TYR A N 1
ATOM 835 C CA . TYR A 1 104 ? 6.736 10.862 -1.953 1.00 86.38 104 TYR A CA 1
ATOM 836 C C . TYR A 1 104 ? 6.447 9.447 -2.466 1.00 86.38 104 TYR A C 1
ATOM 838 O O . TYR A 1 104 ? 7.364 8.722 -2.84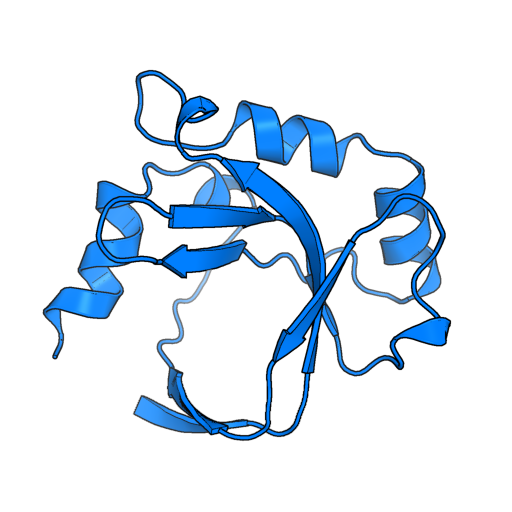3 1.00 86.38 104 TYR A O 1
ATOM 846 N N . PHE A 1 105 ? 5.170 9.072 -2.576 1.00 88.06 105 PHE A N 1
ATOM 847 C CA . PHE A 1 105 ? 4.774 7.753 -3.077 1.00 88.06 105 PHE A CA 1
ATOM 848 C C . PHE A 1 105 ? 5.064 7.551 -4.570 1.00 88.06 105 PHE A C 1
ATOM 850 O O . PHE A 1 105 ? 5.061 6.416 -5.043 1.00 88.06 105 PHE A O 1
ATOM 857 N N . ASN A 1 106 ? 5.335 8.633 -5.305 1.00 89.62 106 ASN A N 1
ATOM 858 C CA . ASN A 1 106 ? 5.681 8.596 -6.725 1.00 89.62 106 ASN A CA 1
ATOM 859 C C . ASN A 1 106 ? 7.196 8.560 -6.965 1.00 89.62 106 ASN A C 1
ATOM 861 O O . ASN A 1 106 ? 7.627 8.439 -8.116 1.00 89.62 106 ASN A O 1
ATOM 865 N N . LEU A 1 107 ? 8.004 8.654 -5.903 1.00 90.25 107 LEU A N 1
ATOM 866 C CA . LEU A 1 107 ? 9.452 8.540 -6.003 1.00 90.25 107 LEU A CA 1
ATOM 867 C C . LEU A 1 107 ? 9.872 7.101 -6.355 1.00 90.25 107 LEU A C 1
ATOM 869 O O . LEU A 1 107 ? 9.171 6.142 -6.018 1.00 90.25 107 LEU A O 1
ATOM 873 N N . PRO A 1 108 ? 11.025 6.922 -7.022 1.00 89.88 108 PRO A N 1
ATOM 874 C CA . PRO A 1 108 ? 11.565 5.599 -7.322 1.00 89.88 108 PRO A CA 1
ATOM 875 C C . PRO A 1 108 ? 11.740 4.744 -6.060 1.00 89.88 108 PRO A C 1
ATOM 877 O O . PRO A 1 108 ? 12.365 5.189 -5.092 1.00 89.88 108 PRO A O 1
ATOM 880 N N . LEU A 1 109 ? 11.268 3.492 -6.065 1.00 87.00 109 LEU A N 1
ATOM 881 C CA . LEU A 1 109 ? 11.354 2.62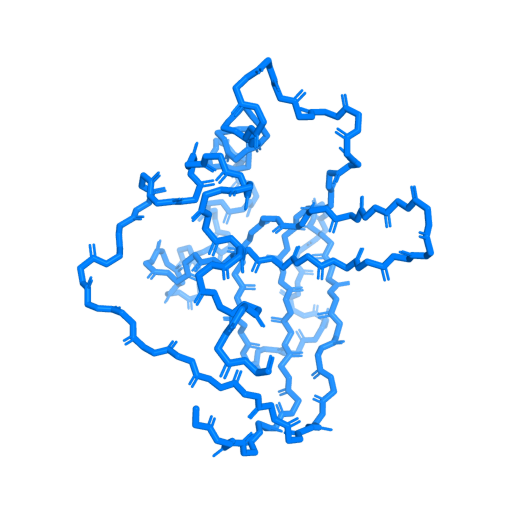4 -4.876 1.00 87.00 109 LEU A CA 1
ATOM 882 C C . LEU A 1 109 ? 12.798 2.319 -4.459 1.00 87.00 109 LEU A C 1
ATOM 884 O O . LEU A 1 109 ? 13.097 2.186 -3.276 1.00 87.00 109 LEU A O 1
ATOM 888 N N . ASN A 1 110 ? 13.723 2.265 -5.417 1.00 83.00 110 ASN A N 1
ATOM 889 C CA . ASN A 1 110 ? 15.152 2.091 -5.143 1.00 83.00 110 ASN A CA 1
ATOM 890 C C . ASN A 1 110 ? 15.8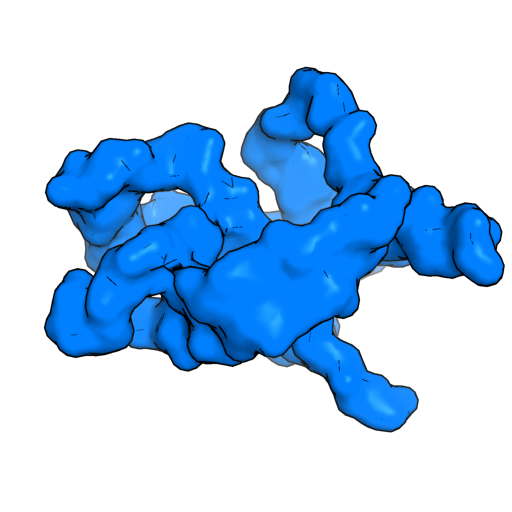07 3.321 -4.486 1.00 83.00 110 ASN A C 1
ATOM 892 O O . ASN A 1 110 ? 16.970 3.243 -4.098 1.00 83.00 110 ASN A O 1
ATOM 896 N N . SER A 1 111 ? 15.090 4.440 -4.363 1.00 80.50 111 SER A N 1
ATOM 897 C CA . SER A 1 111 ? 15.538 5.625 -3.629 1.00 80.50 111 SER A CA 1
ATOM 898 C C . SER A 1 111 ? 14.921 5.720 -2.232 1.00 80.50 111 SER A C 1
ATOM 900 O O . SER A 1 111 ? 15.573 6.226 -1.326 1.00 80.50 111 SER A O 1
ATOM 902 N N . THR A 1 112 ? 13.711 5.187 -2.035 1.00 75.94 112 THR A N 1
ATOM 903 C CA . THR A 1 112 ? 12.961 5.282 -0.772 1.00 75.94 112 THR A CA 1
ATOM 904 C C . THR A 1 112 ? 13.150 4.055 0.122 1.00 75.94 112 THR A C 1
ATOM 906 O O . THR A 1 112 ? 13.406 4.199 1.314 1.00 75.94 112 THR A O 1
ATOM 909 N N . VAL A 1 113 ? 13.124 2.840 -0.438 1.00 76.12 113 VAL A N 1
ATOM 910 C CA . VAL A 1 113 ? 13.235 1.588 0.335 1.00 76.12 113 VAL A CA 1
ATOM 911 C C . VAL A 1 113 ? 14.625 1.397 0.955 1.00 76.12 113 VAL A C 1
ATOM 913 O O . VAL A 1 113 ? 14.703 1.052 2.137 1.00 76.12 113 VAL A O 1
ATOM 916 N N . PRO A 1 114 ? 15.750 1.642 0.248 1.00 69.00 114 PRO A N 1
ATOM 917 C CA . PRO A 1 114 ? 17.065 1.441 0.850 1.00 69.00 114 PRO A CA 1
ATOM 918 C C . PRO A 1 114 ? 17.364 2.382 2.016 1.00 69.00 114 PRO A C 1
ATOM 920 O O . PRO A 1 114 ? 18.167 2.011 2.866 1.00 69.00 114 PRO A O 1
ATOM 923 N N . ASN A 1 115 ? 16.730 3.558 2.086 1.00 66.25 115 ASN A N 1
ATOM 924 C CA . ASN A 1 115 ? 16.903 4.476 3.218 1.00 66.25 115 ASN A CA 1
ATOM 925 C C . ASN A 1 115 ? 16.399 3.869 4.532 1.00 66.25 115 ASN A C 1
ATOM 927 O O . ASN A 1 115 ? 16.974 4.143 5.583 1.00 66.25 115 ASN A O 1
ATOM 931 N N . PHE A 1 116 ? 15.385 3.007 4.447 1.00 66.44 116 PHE A N 1
ATOM 932 C CA . PHE A 1 116 ? 14.860 2.250 5.574 1.00 66.44 116 PHE A CA 1
ATOM 933 C C . PHE A 1 116 ? 15.670 0.966 5.829 1.00 66.44 116 PHE A C 1
ATOM 935 O O . PHE A 1 116 ? 16.085 0.702 6.953 1.00 66.44 116 PHE A O 1
ATOM 942 N N . VAL A 1 117 ? 15.950 0.175 4.784 1.00 66.00 117 VAL A N 1
ATOM 943 C CA . VAL A 1 117 ? 16.562 -1.164 4.933 1.00 66.00 117 VAL A CA 1
ATOM 944 C C . VAL A 1 117 ? 18.056 -1.109 5.279 1.00 66.00 117 VAL A C 1
ATOM 946 O O . VAL A 1 117 ? 18.530 -1.955 6.025 1.00 66.00 117 VAL A O 1
ATOM 949 N N . LYS A 1 118 ? 18.820 -0.124 4.780 1.00 59.03 118 LYS A N 1
ATOM 950 C CA . LYS A 1 118 ? 20.283 -0.048 5.000 1.00 59.03 118 LYS A CA 1
ATOM 951 C C . LYS A 1 118 ? 20.700 0.371 6.413 1.00 59.03 118 LYS A C 1
ATOM 953 O O . LYS A 1 118 ? 21.893 0.377 6.703 1.00 59.03 118 LYS A O 1
ATOM 958 N N . LYS A 1 119 ? 19.761 0.786 7.263 1.00 54.12 119 LYS A N 1
ATOM 959 C CA . LYS A 1 119 ? 20.045 1.182 8.651 1.00 54.12 119 LYS A CA 1
ATOM 960 C C . LYS A 1 119 ? 20.071 -0.007 9.624 1.00 54.12 119 LYS A C 1
ATOM 962 O O . LYS A 1 119 ? 20.229 0.216 10.823 1.00 54.12 119 LYS A O 1
ATOM 967 N N . TRP A 1 120 ? 19.945 -1.229 9.104 1.00 44.78 120 TRP A N 1
ATOM 968 C CA . TRP A 1 120 ? 19.954 -2.493 9.838 1.00 44.78 120 TRP A CA 1
ATOM 969 C C . TRP A 1 120 ? 21.111 -3.383 9.390 1.00 44.78 120 TRP A C 1
ATOM 971 O O . TRP A 1 120 ? 21.382 -3.430 8.166 1.00 44.78 120 TRP A O 1
#

pLDDT: mean 89.84, std 9.28, range [44.78, 97.56]

Sequence (120 aa):
MKKNIDKKLFVGRPFPDSLMNAQKSFMESNQQMENDEVFQKFLADNNLENKRSALIVSGPDSFMYWYGVVTDMEADKVPTGLMKFELPKAEIDEEVEENQNLVYFNLPLNSTVPNFVKKW

Secondary structure (DSSP, 8-state):
-EEEE--EEEEEEEEEGGG--TTS--HHHHHHHHT-HHHHHHHHHTT-TT-EEEEEEE-SS-EEEEEEEEE---GGGSPTT-EEEEE-SEEEE----TT--GGGGGS-HHHHHHHHHTT-